Protein AF-A0A426WXS7-F1 (afdb_monomer)

Structure (mmCIF, N/CA/C/O backbone):
data_AF-A0A426WXS7-F1
#
_entry.id   AF-A0A426WXS7-F1
#
loop_
_atom_site.group_PDB
_atom_site.id
_atom_site.type_symbol
_atom_site.label_atom_id
_atom_site.label_alt_id
_atom_site.label_comp_id
_atom_site.label_asym_id
_atom_site.label_entity_id
_atom_site.label_seq_id
_atom_site.pdbx_PDB_ins_code
_atom_site.Cartn_x
_atom_site.Cartn_y
_atom_site.Cartn_z
_atom_site.occupancy
_atom_site.B_iso_or_equiv
_atom_site.auth_seq_id
_atom_site.auth_comp_id
_atom_site.auth_asym_id
_atom_site.auth_atom_id
_atom_site.pdbx_PDB_model_num
ATOM 1 N N . MET A 1 1 ? -7.949 10.283 12.615 1.00 77.50 1 MET A N 1
ATOM 2 C CA . MET A 1 1 ? -8.248 9.501 11.394 1.00 77.50 1 MET A CA 1
ATOM 3 C C . MET A 1 1 ? -7.258 8.343 11.366 1.00 77.50 1 MET A C 1
ATOM 5 O O . MET A 1 1 ? -6.169 8.541 11.891 1.00 77.50 1 MET A O 1
ATOM 9 N N . ARG A 1 2 ? -7.647 7.141 10.926 1.00 86.56 2 ARG A N 1
ATOM 10 C CA . ARG A 1 2 ? -6.766 5.954 10.890 1.00 86.56 2 ARG A CA 1
ATOM 11 C C . ARG A 1 2 ? -6.461 5.596 9.433 1.00 86.56 2 ARG A C 1
ATOM 13 O O . ARG A 1 2 ? -7.291 5.892 8.581 1.00 86.56 2 ARG A O 1
ATOM 20 N N . ASP A 1 3 ? -5.315 4.970 9.188 1.00 85.50 3 ASP A N 1
ATOM 21 C CA . ASP A 1 3 ? -4.873 4.506 7.866 1.00 85.50 3 ASP A CA 1
ATOM 22 C C . ASP A 1 3 ? -4.762 2.972 7.856 1.00 85.50 3 ASP A C 1
ATOM 24 O O . ASP A 1 3 ? -4.395 2.354 8.864 1.00 85.50 3 ASP A O 1
ATOM 28 N N . ALA A 1 4 ? -5.127 2.354 6.736 1.00 86.25 4 ALA A N 1
ATOM 29 C CA . ALA A 1 4 ? -5.002 0.924 6.502 1.00 86.25 4 ALA A CA 1
ATOM 30 C C . ALA A 1 4 ? -3.559 0.502 6.175 1.00 86.25 4 ALA A C 1
ATOM 32 O O . ALA A 1 4 ? -3.202 -0.634 6.496 1.00 86.25 4 ALA A O 1
ATOM 33 N N . TRP A 1 5 ? -2.721 1.392 5.620 1.00 78.19 5 TRP A N 1
ATOM 34 C CA . TRP A 1 5 ? -1.350 1.069 5.189 1.00 78.19 5 TRP A CA 1
ATOM 35 C C . TRP A 1 5 ? -0.482 0.413 6.271 1.00 78.19 5 TRP A C 1
ATOM 37 O O . TRP A 1 5 ? 0.108 -0.640 6.006 1.00 78.19 5 TRP A O 1
ATOM 47 N N . PRO A 1 6 ? -0.440 0.912 7.526 1.00 77.75 6 PRO A N 1
ATOM 48 C CA . PRO A 1 6 ? 0.361 0.274 8.566 1.00 77.75 6 PRO A CA 1
ATOM 49 C C . PRO A 1 6 ? -0.050 -1.176 8.861 1.00 77.75 6 PRO A C 1
ATOM 51 O O . PRO A 1 6 ? 0.777 -1.948 9.349 1.00 77.75 6 PRO A O 1
ATOM 54 N N . ASN A 1 7 ? -1.295 -1.552 8.551 1.00 76.25 7 ASN A N 1
ATOM 55 C CA . ASN A 1 7 ? -1.844 -2.884 8.795 1.00 76.25 7 ASN A CA 1
ATOM 56 C C . ASN A 1 7 ? -1.565 -3.874 7.650 1.00 76.25 7 ASN A C 1
ATOM 58 O O . ASN A 1 7 ? -1.861 -5.060 7.802 1.00 76.25 7 ASN A O 1
ATOM 62 N N . ALA A 1 8 ? -0.990 -3.428 6.525 1.00 74.00 8 ALA A N 1
ATOM 63 C CA . ALA A 1 8 ? -0.659 -4.309 5.412 1.00 74.00 8 ALA A CA 1
ATOM 64 C C . ALA A 1 8 ? 0.453 -5.297 5.802 1.00 74.00 8 ALA A C 1
ATOM 66 O O . ALA A 1 8 ? 1.576 -4.891 6.121 1.00 74.00 8 ALA A O 1
ATOM 67 N N . ARG A 1 9 ? 0.132 -6.601 5.809 1.00 63.75 9 ARG A N 1
ATOM 68 C CA . ARG A 1 9 ? 1.031 -7.669 6.301 1.00 63.75 9 ARG A CA 1
ATOM 69 C C . ARG A 1 9 ? 2.232 -7.906 5.387 1.00 63.75 9 ARG A C 1
ATOM 71 O O . ARG A 1 9 ? 3.314 -8.233 5.866 1.00 63.75 9 ARG A O 1
ATOM 78 N N . VAL A 1 10 ? 2.044 -7.730 4.082 1.00 60.66 10 VAL A N 1
ATOM 79 C CA . VAL A 1 10 ? 3.074 -7.931 3.059 1.00 60.66 10 VAL A CA 1
ATOM 80 C C . VAL A 1 10 ? 3.362 -6.590 2.399 1.00 60.66 10 VAL A C 1
ATOM 82 O O . VAL A 1 10 ? 2.737 -6.212 1.417 1.00 60.66 10 VAL A O 1
ATOM 85 N N . ARG A 1 11 ? 4.332 -5.860 2.952 1.00 59.84 11 ARG A N 1
ATOM 86 C CA . ARG A 1 11 ? 4.870 -4.630 2.355 1.00 59.84 11 ARG A CA 1
ATOM 87 C C . ARG A 1 11 ? 5.988 -5.001 1.384 1.00 59.84 11 ARG A C 1
ATOM 89 O O . ARG A 1 11 ? 7.163 -4.758 1.653 1.00 59.84 11 ARG A O 1
ATOM 96 N N . LYS A 1 12 ? 5.658 -5.721 0.312 1.00 54.72 12 LYS A N 1
ATOM 97 C CA . LYS A 1 12 ? 6.642 -6.040 -0.730 1.00 54.72 12 LYS A CA 1
ATOM 98 C C . LYS A 1 12 ? 6.795 -4.824 -1.633 1.00 54.72 12 LYS A C 1
ATOM 100 O O . LYS A 1 12 ? 6.199 -4.764 -2.697 1.00 54.72 12 LYS A O 1
ATOM 105 N N . ASN A 1 13 ? 7.630 -3.883 -1.210 1.00 53.28 13 ASN A N 1
ATOM 106 C CA . ASN A 1 13 ? 8.140 -2.858 -2.110 1.00 53.28 13 ASN A CA 1
ATOM 107 C C . ASN A 1 13 ? 9.249 -3.458 -2.961 1.00 53.28 13 ASN A C 1
ATOM 109 O O . ASN A 1 13 ? 10.437 -3.281 -2.698 1.00 53.28 13 ASN A O 1
ATOM 113 N N . ILE A 1 14 ? 8.851 -4.223 -3.971 1.00 54.06 14 ILE A N 1
ATOM 114 C CA . ILE A 1 14 ? 9.758 -4.521 -5.070 1.00 54.06 14 ILE A CA 1
ATOM 115 C C . ILE A 1 14 ? 9.878 -3.204 -5.823 1.00 54.06 14 ILE A C 1
ATOM 117 O O . ILE A 1 14 ? 8.868 -2.675 -6.271 1.00 54.06 14 ILE A O 1
ATOM 121 N N . SER A 1 15 ? 11.084 -2.639 -5.882 1.00 52.53 15 SER A N 1
ATOM 122 C CA . SER A 1 15 ? 11.363 -1.360 -6.537 1.00 52.53 15 SER A CA 1
ATOM 123 C C . SER A 1 15 ? 10.529 -1.194 -7.820 1.00 52.53 15 SER A C 1
ATOM 125 O O . SER A 1 15 ? 10.690 -1.937 -8.789 1.00 52.53 15 SER A O 1
ATOM 127 N N . LEU A 1 16 ? 9.582 -0.245 -7.805 1.00 55.72 16 LEU A N 1
ATOM 128 C CA . LEU A 1 16 ? 8.693 0.053 -8.932 1.00 55.72 16 LEU A CA 1
ATOM 129 C C . LEU A 1 16 ? 9.521 0.661 -10.067 1.00 55.72 16 LEU A C 1
ATOM 131 O O . LEU A 1 16 ? 9.694 1.874 -10.149 1.00 55.72 16 LEU A O 1
ATOM 135 N N . ILE A 1 17 ? 10.074 -0.189 -10.929 1.00 55.16 17 ILE A N 1
ATOM 136 C CA . ILE A 1 17 ? 10.889 0.241 -12.074 1.00 55.16 17 ILE A CA 1
ATOM 137 C C . ILE A 1 17 ? 10.032 0.331 -13.354 1.00 55.16 17 ILE A C 1
ATOM 139 O O . ILE A 1 17 ? 10.429 0.998 -14.306 1.00 55.16 17 ILE A O 1
ATOM 143 N N . ARG A 1 18 ? 8.835 -0.281 -13.398 1.00 57.03 18 ARG A N 1
ATOM 144 C CA . ARG A 1 18 ? 7.953 -0.286 -14.585 1.00 57.03 18 ARG A CA 1
ATOM 145 C C . ARG A 1 18 ? 6.465 -0.275 -14.232 1.00 57.03 18 ARG A C 1
ATOM 147 O O . ARG A 1 18 ? 5.983 -1.209 -13.604 1.00 57.03 18 ARG A O 1
ATOM 154 N N . THR A 1 19 ? 5.730 0.742 -14.678 1.00 65.62 19 THR A N 1
ATOM 155 C CA . THR A 1 19 ? 4.277 0.889 -14.464 1.00 65.62 19 THR A CA 1
ATOM 156 C C . THR A 1 19 ? 3.548 1.159 -15.787 1.00 65.62 19 THR A C 1
ATOM 158 O O . THR A 1 19 ? 4.170 1.635 -16.740 1.00 65.62 19 THR A O 1
ATOM 161 N N . TYR A 1 20 ? 2.241 0.874 -15.869 1.00 60.56 20 TYR A N 1
ATOM 162 C CA . TYR A 1 20 ? 1.426 1.084 -17.086 1.00 60.56 20 TYR A CA 1
ATOM 163 C C . TYR A 1 20 ? 1.278 2.548 -17.516 1.00 60.56 20 TYR A C 1
ATOM 165 O O . TYR A 1 20 ? 0.942 2.823 -18.664 1.00 60.56 20 TYR A O 1
ATOM 173 N N . HIS A 1 21 ? 1.558 3.507 -16.635 1.00 58.94 21 HIS A N 1
ATOM 174 C CA . HIS A 1 21 ? 1.577 4.931 -16.990 1.00 58.94 21 HIS A CA 1
ATOM 175 C C . HIS A 1 21 ? 2.834 5.349 -17.765 1.00 58.94 21 HIS A C 1
ATOM 177 O O .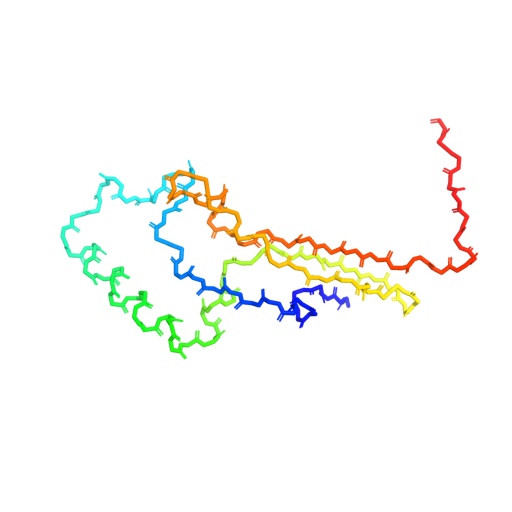 HIS A 1 21 ? 3.087 6.540 -17.952 1.00 58.94 21 HIS A O 1
ATOM 183 N N . GLY A 1 22 ? 3.619 4.367 -18.219 1.00 52.78 22 GLY A N 1
ATOM 184 C CA . GLY A 1 22 ? 4.999 4.575 -18.599 1.00 52.78 22 GLY A CA 1
ATOM 185 C C . GLY A 1 22 ? 5.809 4.969 -17.369 1.00 52.78 22 GLY A C 1
ATOM 186 O O . GLY A 1 22 ? 5.332 5.599 -16.420 1.00 52.78 22 GLY A O 1
ATOM 187 N N . PHE A 1 23 ? 7.098 4.655 -17.383 1.00 49.84 23 PHE A N 1
ATOM 188 C CA . PHE A 1 23 ? 7.985 5.489 -16.591 1.00 49.84 23 PHE A CA 1
ATOM 189 C C . PHE A 1 23 ? 7.867 6.908 -17.164 1.00 49.84 23 PHE A C 1
ATOM 191 O O . PHE A 1 23 ? 7.722 7.067 -18.378 1.00 49.84 23 PHE A O 1
ATOM 198 N N . LYS A 1 24 ? 7.990 7.964 -16.354 1.00 48.97 24 LYS A N 1
ATOM 199 C CA . LYS A 1 24 ? 8.170 9.342 -16.862 1.00 48.97 24 LYS A CA 1
ATOM 200 C C . LYS A 1 24 ? 9.542 9.489 -17.564 1.00 48.97 24 LYS A C 1
ATOM 202 O O . LYS A 1 24 ? 10.275 10.441 -17.313 1.00 48.97 24 LYS A O 1
ATOM 207 N N . GLY A 1 25 ? 9.953 8.492 -18.345 1.00 45.69 25 GLY A N 1
ATOM 208 C CA . GLY A 1 25 ? 11.326 8.071 -18.562 1.00 45.69 25 GLY A CA 1
ATOM 209 C C . GLY A 1 25 ? 11.617 7.446 -19.921 1.00 45.69 25 GLY A C 1
ATOM 210 O O . GLY A 1 25 ? 12.783 7.203 -20.192 1.00 45.69 25 GLY A O 1
ATOM 211 N N . ASP A 1 26 ? 10.656 7.337 -20.841 1.00 47.91 26 ASP A N 1
ATOM 212 C CA . ASP A 1 26 ? 10.998 7.045 -22.251 1.00 47.91 26 ASP A CA 1
ATOM 213 C C . ASP A 1 26 ? 11.840 8.169 -22.901 1.00 47.91 26 ASP A C 1
ATOM 215 O O . ASP A 1 26 ? 12.336 8.036 -24.015 1.00 47.91 26 ASP A O 1
ATOM 219 N N . LYS A 1 27 ? 12.055 9.281 -22.179 1.00 52.72 27 LYS A N 1
ATOM 220 C CA . LYS A 1 27 ? 12.984 10.372 -22.520 1.00 52.72 27 LYS A CA 1
ATOM 221 C C . LYS A 1 27 ? 14.163 10.516 -21.545 1.00 52.72 27 LYS A C 1
ATOM 223 O O . LYS A 1 27 ? 14.803 11.565 -21.516 1.00 52.72 27 LYS A O 1
ATOM 228 N N . GLN A 1 28 ? 14.431 9.527 -20.696 1.00 58.09 28 GLN A N 1
ATOM 229 C CA . GLN A 1 28 ? 15.499 9.604 -19.698 1.00 58.09 28 GLN A CA 1
ATOM 230 C C . GLN A 1 28 ? 16.785 8.975 -20.250 1.00 58.09 28 GLN A C 1
ATOM 232 O O . GLN A 1 28 ? 16.867 7.772 -20.466 1.00 58.09 28 GLN A O 1
ATOM 237 N N . GLY A 1 29 ? 17.794 9.812 -20.513 1.00 68.06 29 GLY A N 1
ATOM 238 C CA . GLY A 1 29 ? 19.118 9.361 -20.953 1.00 68.06 29 GLY A CA 1
ATOM 239 C C . GLY A 1 29 ? 19.840 8.513 -19.895 1.00 68.06 29 GLY A C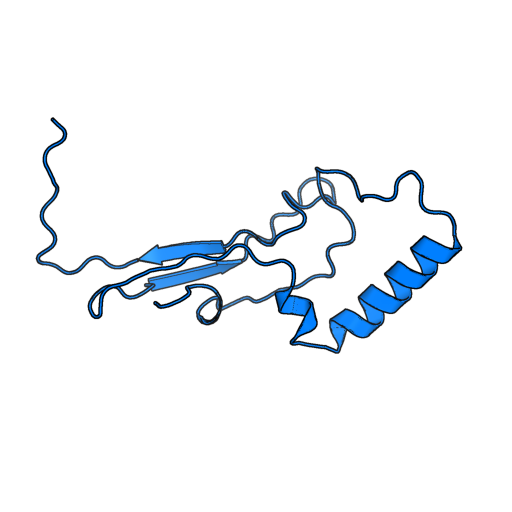 1
ATOM 240 O O . GLY A 1 29 ? 19.405 8.421 -18.748 1.00 68.06 29 GLY A O 1
ATOM 241 N N . ALA A 1 3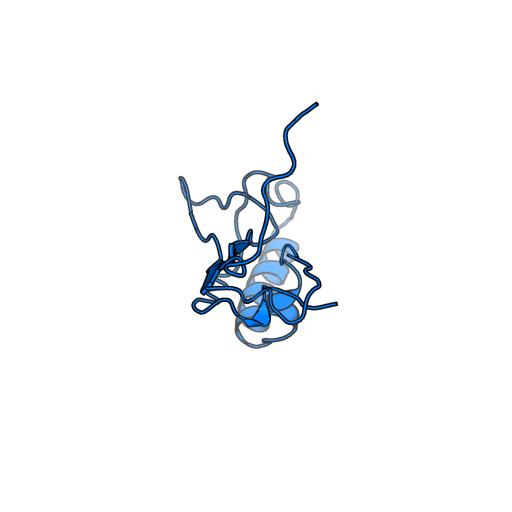0 ? 20.989 7.933 -20.258 1.00 78.00 30 ALA A N 1
ATOM 242 C CA . ALA A 1 30 ? 21.744 6.991 -19.418 1.00 78.00 30 ALA A CA 1
ATOM 243 C C . ALA A 1 30 ? 22.010 7.479 -17.976 1.00 78.00 30 ALA A C 1
ATOM 245 O O . ALA A 1 30 ? 22.019 6.679 -17.044 1.00 78.00 30 ALA A O 1
ATOM 246 N N . LEU A 1 31 ? 22.180 8.790 -17.773 1.00 75.88 31 LEU A N 1
ATOM 247 C CA . LEU A 1 31 ? 22.383 9.388 -16.451 1.00 75.88 31 LEU A CA 1
ATOM 248 C C . LEU A 1 31 ? 21.148 9.275 -15.546 1.00 75.88 31 LEU A C 1
ATOM 250 O O . LEU A 1 31 ? 21.279 9.009 -14.355 1.00 75.88 31 LEU A O 1
ATOM 254 N N . GLU A 1 32 ? 19.955 9.478 -16.094 1.00 66.00 32 GLU A N 1
ATOM 255 C CA . GLU A 1 32 ? 18.706 9.379 -15.337 1.00 66.00 32 GLU A CA 1
ATOM 256 C C . GLU A 1 32 ? 18.387 7.917 -15.013 1.00 66.00 32 GLU A C 1
ATOM 258 O O . GLU A 1 32 ? 17.993 7.609 -13.888 1.00 66.00 32 GLU A O 1
ATOM 263 N N . PHE A 1 33 ? 18.700 6.997 -15.933 1.00 69.94 33 PHE A N 1
ATOM 264 C CA . PHE A 1 33 ? 18.676 5.562 -15.650 1.00 69.94 33 PHE A CA 1
ATOM 265 C C . PHE A 1 33 ? 19.656 5.182 -14.526 1.00 69.94 33 PHE A C 1
ATOM 267 O O . PHE A 1 33 ? 19.286 4.460 -13.604 1.00 69.94 33 PHE A O 1
ATOM 274 N N . LEU A 1 34 ? 20.882 5.716 -14.531 1.00 74.69 34 LEU A N 1
ATOM 275 C CA . LEU A 1 34 ? 21.853 5.473 -13.459 1.00 74.69 34 LEU A CA 1
ATOM 276 C C . LEU A 1 34 ? 21.378 6.043 -12.113 1.00 74.69 34 LEU A C 1
ATOM 278 O O . LEU A 1 34 ? 21.486 5.370 -11.090 1.00 74.69 34 LEU A O 1
ATOM 282 N N . LYS A 1 35 ? 20.802 7.254 -12.102 1.00 69.38 35 LYS A N 1
ATOM 283 C CA . LYS A 1 35 ? 20.173 7.841 -10.906 1.00 69.38 35 LYS A CA 1
ATOM 284 C C . LYS A 1 35 ? 19.016 6.988 -10.402 1.00 69.38 35 LYS A C 1
ATOM 286 O O . LYS A 1 35 ? 18.826 6.902 -9.195 1.00 69.38 35 LYS A O 1
ATOM 291 N N . LEU A 1 36 ? 18.257 6.364 -11.299 1.00 65.50 36 LEU A N 1
ATOM 292 C CA . LEU A 1 36 ? 17.175 5.443 -10.962 1.00 65.50 36 LEU A CA 1
ATOM 293 C C . LEU A 1 36 ? 17.678 4.133 -10.385 1.00 65.50 36 LEU A C 1
ATOM 295 O O . LEU A 1 36 ? 17.119 3.685 -9.395 1.00 65.50 36 LEU A O 1
ATOM 299 N N . VAL A 1 37 ? 18.735 3.549 -10.945 1.00 69.56 37 VAL A N 1
ATOM 300 C CA . VAL A 1 37 ? 19.385 2.363 -10.375 1.00 69.56 37 VAL A CA 1
ATOM 301 C C . VAL A 1 37 ? 19.942 2.695 -8.994 1.00 69.56 37 VAL A C 1
ATOM 303 O O . VAL A 1 37 ? 19.696 1.961 -8.043 1.00 69.56 37 VAL A O 1
ATOM 306 N N . PHE A 1 38 ? 20.612 3.839 -8.849 1.00 69.88 38 PHE A N 1
ATOM 307 C CA . PHE A 1 38 ? 21.136 4.287 -7.563 1.00 69.88 38 PHE A CA 1
ATOM 308 C C . PHE A 1 38 ? 20.012 4.563 -6.560 1.00 69.88 38 PHE A C 1
ATOM 310 O O . PHE A 1 38 ? 20.077 4.105 -5.426 1.00 69.88 38 PHE A O 1
ATOM 317 N N . ARG A 1 39 ? 18.928 5.226 -6.985 1.00 66.31 39 ARG A N 1
ATOM 318 C CA . ARG A 1 39 ? 17.723 5.390 -6.166 1.00 66.31 39 ARG A CA 1
ATOM 319 C C . ARG A 1 39 ? 17.117 4.046 -5.817 1.00 66.31 39 ARG A C 1
ATOM 321 O O . ARG A 1 39 ? 16.879 3.841 -4.651 1.00 66.31 39 ARG A O 1
ATOM 328 N N . ALA A 1 40 ? 16.909 3.119 -6.743 1.00 64.62 40 ALA A N 1
ATOM 329 C CA . ALA A 1 40 ? 16.364 1.799 -6.441 1.00 64.62 40 ALA A CA 1
ATOM 330 C C . ALA A 1 40 ? 17.233 1.065 -5.406 1.00 64.62 40 ALA A C 1
ATOM 332 O O . ALA A 1 40 ? 16.699 0.539 -4.437 1.00 64.62 40 ALA A O 1
ATOM 333 N N . LEU A 1 41 ? 18.562 1.115 -5.546 1.00 65.31 41 LEU A N 1
ATOM 334 C CA . LEU A 1 41 ? 19.508 0.540 -4.585 1.00 65.31 41 LEU A CA 1
ATOM 335 C C . LEU A 1 41 ? 19.457 1.234 -3.210 1.00 65.31 41 LEU A C 1
ATOM 337 O O . LEU A 1 41 ? 19.493 0.552 -2.189 1.00 65.31 41 LEU A O 1
ATOM 341 N N . CYS A 1 42 ? 19.319 2.563 -3.158 1.00 62.62 42 CYS A N 1
ATOM 342 C CA . CYS A 1 42 ? 19.200 3.327 -1.909 1.00 62.62 42 CYS A CA 1
ATOM 343 C C . CYS A 1 42 ? 17.796 3.252 -1.271 1.00 62.62 42 CYS A C 1
ATOM 345 O O . CYS A 1 42 ? 17.675 3.219 -0.051 1.00 62.62 42 CYS A O 1
ATOM 347 N N . LEU A 1 43 ? 16.734 3.186 -2.075 1.00 56.69 43 LEU A N 1
ATOM 348 C CA . LEU A 1 43 ? 15.328 3.049 -1.676 1.00 56.69 43 LEU A CA 1
ATOM 349 C C . LEU A 1 43 ? 15.052 1.647 -1.124 1.00 56.69 43 LEU A C 1
ATOM 351 O O . LEU A 1 43 ? 14.188 1.481 -0.272 1.00 56.69 43 LEU A O 1
ATOM 355 N N . CYS A 1 44 ? 15.803 0.627 -1.550 1.00 54.16 44 CYS A N 1
ATOM 356 C CA . CYS A 1 44 ? 15.800 -0.676 -0.881 1.00 54.16 44 CYS A CA 1
ATOM 357 C C . CYS A 1 44 ? 16.279 -0.588 0.581 1.00 54.16 44 CYS A C 1
ATOM 359 O O . CYS A 1 44 ? 15.936 -1.461 1.376 1.00 54.16 44 CYS A O 1
ATOM 361 N N . TRP A 1 45 ? 17.050 0.446 0.936 1.00 51.88 45 TRP A N 1
ATOM 362 C CA . TRP A 1 45 ? 17.619 0.628 2.272 1.00 51.88 45 TRP A CA 1
ATOM 363 C C . TRP A 1 45 ? 16.790 1.565 3.159 1.00 51.88 45 TRP A C 1
ATOM 365 O O . TRP A 1 45 ? 16.685 1.342 4.365 1.00 51.88 45 TRP A O 1
ATOM 375 N N . ASP A 1 46 ? 16.172 2.597 2.579 1.00 54.03 46 ASP A N 1
ATOM 376 C CA . ASP A 1 46 ? 15.387 3.573 3.330 1.00 54.03 46 ASP A CA 1
ATOM 377 C C . ASP A 1 46 ? 13.885 3.235 3.346 1.00 54.03 46 ASP A C 1
ATOM 379 O O . ASP A 1 46 ? 13.124 3.454 2.401 1.00 54.03 46 ASP A O 1
ATOM 383 N N . ARG A 1 47 ? 13.450 2.710 4.494 1.00 54.16 47 ARG A N 1
ATOM 384 C CA . ARG A 1 47 ? 12.060 2.345 4.793 1.00 54.16 47 ARG A CA 1
ATOM 385 C C . ARG A 1 47 ? 11.097 3.536 4.706 1.00 54.16 47 ARG A C 1
ATOM 387 O O . ARG A 1 47 ? 9.914 3.319 4.478 1.00 54.16 47 ARG A O 1
ATOM 394 N N . GLN A 1 48 ? 11.579 4.769 4.868 1.00 52.25 48 GLN A N 1
ATOM 395 C CA . GLN A 1 48 ? 10.739 5.969 4.850 1.00 52.25 48 GLN A CA 1
ATOM 396 C C . GLN A 1 48 ? 10.422 6.443 3.423 1.00 52.25 48 GLN A C 1
ATOM 398 O O . GLN A 1 48 ? 9.335 6.957 3.167 1.00 52.25 48 GLN A O 1
ATOM 403 N N . THR A 1 49 ? 11.330 6.229 2.470 1.00 50.00 49 THR A N 1
ATOM 404 C CA . THR A 1 49 ? 11.107 6.548 1.049 1.00 50.00 49 THR A CA 1
ATOM 405 C C . THR A 1 49 ? 10.420 5.423 0.272 1.00 50.00 49 THR A C 1
ATOM 407 O O . THR A 1 49 ? 9.881 5.654 -0.808 1.00 50.00 49 THR A O 1
ATOM 410 N N . GLN A 1 50 ? 10.349 4.223 0.844 1.00 54.78 50 GLN A N 1
ATOM 411 C CA . GLN A 1 50 ? 9.470 3.141 0.394 1.00 54.78 50 GLN A CA 1
ATOM 412 C C . GLN A 1 50 ? 7.975 3.497 0.521 1.00 54.78 50 GLN A C 1
ATOM 414 O O . GLN A 1 50 ? 7.172 3.117 -0.330 1.00 54.78 50 GLN A O 1
ATOM 419 N N . ASP A 1 51 ? 7.606 4.293 1.521 1.00 57.12 51 ASP A N 1
ATOM 420 C CA . ASP A 1 51 ? 6.220 4.715 1.756 1.00 57.12 51 ASP A CA 1
ATOM 421 C C . ASP A 1 51 ? 5.774 5.890 0.850 1.00 57.12 51 ASP A C 1
ATOM 423 O O . ASP A 1 51 ? 4.630 6.332 0.936 1.00 57.12 51 ASP A O 1
ATOM 427 N N . LEU A 1 52 ? 6.643 6.414 -0.034 1.00 55.06 52 LEU A N 1
ATOM 428 C CA . LEU A 1 52 ? 6.330 7.598 -0.857 1.00 55.06 52 LEU A CA 1
ATOM 429 C C . LEU A 1 52 ? 5.301 7.344 -1.971 1.00 55.06 52 LEU A C 1
ATOM 431 O O . LEU A 1 52 ? 4.759 8.295 -2.528 1.00 55.06 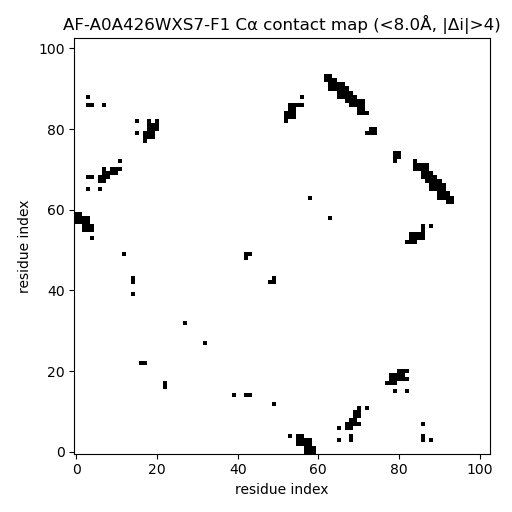52 LEU A O 1
ATOM 435 N N . HIS A 1 53 ? 5.061 6.082 -2.315 1.00 63.44 53 HIS A N 1
ATOM 436 C CA . HIS A 1 53 ? 4.250 5.674 -3.459 1.00 63.44 53 HIS A CA 1
ATOM 437 C C . HIS A 1 53 ? 3.080 4.799 -3.012 1.00 63.44 53 HIS A C 1
ATOM 439 O O . HIS A 1 53 ? 2.905 3.703 -3.520 1.00 63.44 53 HIS A O 1
ATOM 445 N N . VAL A 1 54 ? 2.304 5.235 -2.024 1.00 68.25 54 VAL A N 1
ATOM 446 C CA . VAL A 1 54 ? 1.229 4.433 -1.423 1.00 68.25 54 VAL A CA 1
ATOM 447 C C . VAL A 1 54 ? -0.106 5.140 -1.589 1.00 68.25 54 VAL A C 1
ATOM 449 O O . VAL A 1 54 ? -0.209 6.329 -1.287 1.00 68.25 54 VAL A O 1
ATOM 452 N N . ASP A 1 55 ? -1.135 4.403 -2.004 1.00 73.44 55 ASP A N 1
ATOM 453 C CA . ASP A 1 55 ? -2.508 4.905 -1.956 1.00 73.44 55 ASP A CA 1
ATOM 454 C C . ASP A 1 55 ? -3.074 4.754 -0.536 1.00 73.44 55 ASP A C 1
ATOM 456 O O . ASP A 1 55 ? -3.048 3.673 0.048 1.00 73.44 55 ASP A O 1
ATOM 460 N N . TRP A 1 56 ? -3.594 5.836 0.049 1.00 79.31 56 TRP A N 1
ATOM 461 C CA . TRP A 1 56 ? -4.122 5.811 1.417 1.00 79.31 56 TRP A CA 1
ATOM 462 C C . TRP A 1 56 ? -5.573 5.333 1.467 1.00 79.31 56 TRP A C 1
ATOM 464 O O . TRP A 1 56 ? -6.433 5.848 0.752 1.00 79.31 56 TRP A O 1
ATOM 474 N N . ILE A 1 57 ? -5.882 4.438 2.410 1.00 86.19 57 ILE A N 1
ATOM 475 C CA . ILE A 1 57 ? -7.266 4.125 2.794 1.00 86.19 57 ILE A CA 1
ATOM 476 C C . ILE A 1 57 ? -7.499 4.685 4.190 1.00 86.19 57 ILE A C 1
ATOM 478 O O . ILE A 1 57 ? -7.120 4.095 5.206 1.00 86.19 57 ILE A O 1
ATOM 482 N N . LEU A 1 58 ? -8.138 5.852 4.232 1.00 89.00 58 LEU A N 1
ATOM 483 C CA . LEU A 1 58 ? -8.430 6.560 5.470 1.00 89.00 58 LEU A CA 1
ATOM 484 C C . LEU A 1 58 ? -9.806 6.170 5.998 1.00 89.00 58 LEU A C 1
ATOM 486 O O . LEU A 1 58 ? -10.814 6.276 5.304 1.00 89.00 58 LEU A O 1
ATOM 490 N N . PHE A 1 59 ? -9.860 5.771 7.265 1.00 88.19 59 PHE A N 1
ATOM 491 C CA . PHE A 1 59 ? -11.102 5.362 7.906 1.00 88.19 59 PHE A CA 1
ATOM 492 C C . PHE A 1 59 ? -11.269 5.962 9.306 1.00 88.19 59 PHE A C 1
ATOM 494 O O . PHE A 1 59 ? -10.319 6.386 9.983 1.00 88.19 59 PHE A O 1
ATOM 501 N N . ARG A 1 60 ? -12.527 6.041 9.753 1.00 85.94 60 ARG A N 1
ATOM 502 C CA . ARG A 1 60 ? -12.910 6.609 11.051 1.00 85.94 60 ARG A CA 1
ATOM 503 C C . ARG A 1 60 ? -13.986 5.751 11.706 1.00 85.94 60 ARG A C 1
ATOM 505 O O . ARG A 1 60 ? -14.947 5.353 11.070 1.00 85.94 60 ARG A O 1
ATOM 512 N N . GLY A 1 61 ? -13.827 5.524 13.006 1.00 82.81 61 GLY A N 1
ATOM 513 C CA . GLY A 1 61 ? -14.741 4.717 13.813 1.00 82.81 61 GLY A CA 1
ATOM 514 C C . GLY A 1 61 ? -13.946 3.771 14.699 1.00 82.81 61 GLY A C 1
ATOM 515 O O . GLY A 1 61 ? -13.045 3.088 14.223 1.00 82.81 61 GLY A O 1
ATOM 516 N N . ARG A 1 62 ? -14.228 3.756 16.008 1.00 77.12 62 ARG A N 1
ATOM 517 C CA . ARG A 1 62 ? -13.493 2.877 16.934 1.00 77.12 62 ARG A CA 1
ATOM 518 C C . ARG A 1 62 ? -13.772 1.403 16.656 1.00 77.12 62 ARG A C 1
ATOM 520 O O . ARG A 1 62 ? -12.846 0.610 16.757 1.00 77.12 62 ARG A O 1
ATOM 527 N N . SER A 1 63 ? -15.004 1.098 16.260 1.00 81.19 63 SER A N 1
ATOM 528 C CA . SER A 1 63 ? -15.492 -0.251 15.973 1.00 81.19 63 SER A CA 1
ATOM 529 C C . SER A 1 63 ? -15.154 -0.756 14.569 1.00 81.19 63 SER A C 1
ATOM 531 O O . SER A 1 63 ? -15.411 -1.916 14.285 1.00 81.19 63 SER A O 1
ATOM 533 N N . LEU A 1 64 ? -14.607 0.094 13.692 1.00 84.38 64 LEU A N 1
ATOM 534 C CA . LEU A 1 64 ? -14.186 -0.316 12.357 1.00 84.38 64 LEU A CA 1
ATOM 535 C C . LEU A 1 64 ? -12.732 -0.787 12.436 1.00 84.38 64 LEU A C 1
ATOM 537 O O . LEU A 1 64 ? -11.831 0.001 12.751 1.00 84.38 64 LEU A O 1
ATOM 541 N N . VAL A 1 65 ? -12.529 -2.082 12.210 1.00 83.31 65 VAL A N 1
ATOM 542 C CA . VAL A 1 65 ? -11.223 -2.739 12.301 1.00 83.31 65 VAL A CA 1
ATOM 543 C C . VAL A 1 65 ? -10.926 -3.400 10.955 1.00 83.31 65 VAL A C 1
ATOM 545 O O . VAL A 1 65 ? -11.769 -4.168 10.479 1.00 83.31 65 VAL A O 1
ATOM 548 N N . PRO A 1 66 ? -9.769 -3.108 10.331 1.00 87.94 66 PRO A N 1
ATOM 549 C CA . PRO A 1 66 ? -9.350 -3.833 9.143 1.00 87.94 66 PRO A CA 1
ATOM 550 C C . PRO A 1 66 ? -9.083 -5.295 9.521 1.00 87.94 66 PRO A C 1
ATOM 552 O O . PRO A 1 66 ? -8.306 -5.579 10.433 1.00 87.94 66 PRO A O 1
ATOM 555 N N . ALA A 1 67 ? -9.773 -6.213 8.853 1.00 88.06 67 ALA A N 1
ATOM 556 C CA . ALA A 1 67 ? -9.602 -7.653 8.994 1.00 88.06 67 ALA A CA 1
ATOM 557 C C . ALA A 1 67 ? -8.346 -8.123 8.252 1.00 88.06 67 ALA A C 1
ATOM 559 O O . ALA A 1 67 ? -7.549 -8.899 8.784 1.00 88.06 67 ALA A O 1
ATOM 560 N N . SER A 1 68 ? -8.149 -7.588 7.048 1.00 87.31 68 SER A N 1
ATOM 561 C CA . SER A 1 68 ? -6.983 -7.819 6.209 1.00 87.31 68 SER A CA 1
ATOM 562 C C . SER A 1 68 ? -6.605 -6.527 5.486 1.00 87.31 68 SER A C 1
ATOM 564 O O . SER A 1 68 ? -7.454 -5.696 5.166 1.00 87.31 68 SER A O 1
ATOM 566 N N . CYS A 1 69 ? -5.305 -6.344 5.281 1.00 86.06 69 CYS A N 1
ATOM 567 C CA . CYS A 1 69 ? -4.753 -5.299 4.435 1.00 86.06 69 CYS A CA 1
ATOM 568 C C . CYS A 1 69 ? -3.624 -5.926 3.624 1.00 86.06 69 CYS A C 1
ATOM 570 O O . CYS A 1 69 ? -2.721 -6.555 4.194 1.00 86.06 69 CYS A O 1
ATOM 572 N N . GLU A 1 70 ? -3.654 -5.738 2.315 1.00 82.44 70 GLU A N 1
ATOM 573 C CA . GLU A 1 70 ? -2.686 -6.315 1.392 1.00 82.44 70 GLU A CA 1
ATOM 574 C C . GLU A 1 70 ? -2.285 -5.287 0.345 1.00 82.44 70 GLU A C 1
ATOM 576 O O . GLU A 1 70 ? -3.105 -4.509 -0.139 1.00 82.44 70 GLU A O 1
ATOM 581 N N . VAL A 1 71 ? -0.996 -5.270 0.022 1.00 76.94 71 VAL A N 1
ATOM 582 C CA . VAL A 1 71 ? -0.483 -4.451 -1.069 1.00 76.94 71 VAL A CA 1
ATOM 583 C C . VAL A 1 71 ? -0.689 -5.214 -2.365 1.00 76.94 71 VAL A C 1
ATOM 585 O O . VAL A 1 71 ? -0.212 -6.344 -2.492 1.00 76.94 71 VAL A O 1
ATOM 588 N N . VAL A 1 72 ? -1.370 -4.597 -3.327 1.00 75.81 72 VAL A N 1
ATOM 589 C CA . VAL A 1 72 ? -1.531 -5.167 -4.663 1.00 75.81 72 VAL A CA 1
ATOM 590 C C . VAL A 1 72 ? -0.194 -5.049 -5.384 1.00 75.81 72 VAL A C 1
ATOM 592 O O . VAL A 1 72 ? 0.250 -3.957 -5.736 1.00 75.81 72 VAL A O 1
ATOM 595 N N . ASN A 1 73 ? 0.458 -6.192 -5.578 1.00 69.62 73 ASN A N 1
ATOM 596 C CA . ASN A 1 73 ? 1.755 -6.302 -6.244 1.00 69.62 73 ASN A CA 1
ATOM 597 C C . ASN A 1 73 ? 1.645 -7.098 -7.553 1.00 69.62 73 ASN A C 1
ATOM 599 O O . ASN A 1 73 ? 2.611 -7.732 -7.983 1.00 69.62 73 ASN A O 1
ATOM 603 N N . ASP A 1 74 ? 0.453 -7.103 -8.151 1.00 71.56 74 ASP A N 1
ATOM 604 C CA . ASP A 1 74 ? 0.202 -7.791 -9.407 1.00 71.56 74 ASP A CA 1
ATOM 605 C C . ASP A 1 74 ? 1.052 -7.149 -10.493 1.00 71.56 74 ASP A C 1
ATOM 607 O O . ASP A 1 74 ? 0.917 -5.974 -10.840 1.00 71.56 74 ASP A O 1
ATOM 611 N N . ASN A 1 75 ? 1.983 -7.949 -10.986 1.00 66.69 75 ASN A N 1
ATOM 612 C CA . ASN A 1 75 ? 2.833 -7.606 -12.094 1.00 66.69 75 ASN A CA 1
ATOM 613 C C . ASN A 1 75 ? 2.303 -8.362 -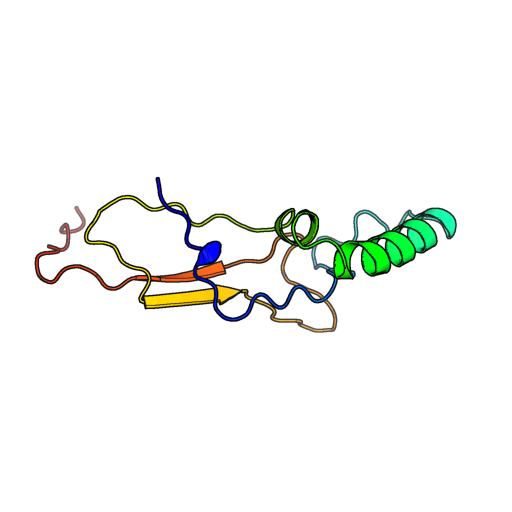13.311 1.00 66.69 75 ASN A C 1
ATOM 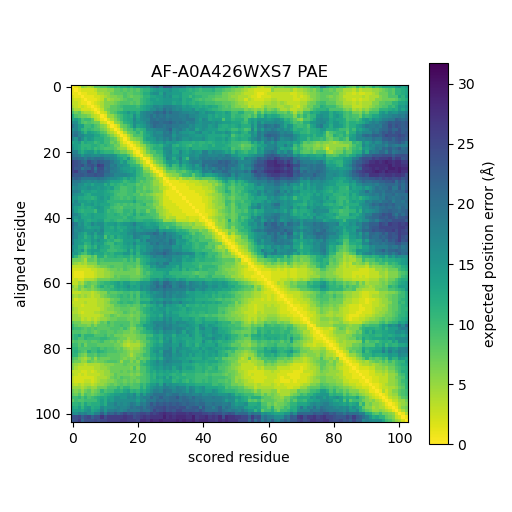615 O O . ASN A 1 75 ? 2.360 -9.591 -13.352 1.00 66.69 75 ASN A O 1
ATOM 619 N N . ILE A 1 76 ? 1.758 -7.627 -14.274 1.00 71.75 76 ILE A N 1
ATOM 620 C CA . ILE A 1 76 ? 1.250 -8.185 -15.525 1.00 71.75 76 ILE A CA 1
ATOM 621 C C . ILE A 1 76 ? 2.231 -7.757 -16.615 1.00 71.75 76 ILE A C 1
ATOM 623 O O . ILE A 1 76 ? 2.539 -6.576 -16.759 1.00 71.75 76 ILE A O 1
ATOM 627 N N . ASP A 1 77 ? 2.791 -8.726 -17.338 1.00 74.69 77 ASP A N 1
ATOM 628 C CA . ASP A 1 77 ? 3.773 -8.498 -18.405 1.00 74.69 77 ASP A CA 1
ATOM 629 C C . ASP A 1 77 ? 5.008 -7.668 -17.990 1.00 74.69 77 ASP A C 1
ATOM 631 O O . ASP A 1 77 ? 5.582 -6.942 -18.799 1.00 74.69 77 ASP A O 1
ATOM 635 N N . SER A 1 78 ? 5.477 -7.784 -16.740 1.00 68.25 78 SER A N 1
ATOM 636 C CA . SER A 1 78 ? 6.560 -6.946 -16.177 1.00 68.25 78 SER A CA 1
ATOM 637 C C . SER A 1 78 ? 6.174 -5.489 -15.884 1.00 68.25 78 SER A C 1
ATOM 639 O O . SER A 1 78 ? 7.064 -4.685 -15.588 1.00 68.25 78 SER A O 1
ATOM 641 N N . PHE A 1 79 ? 4.882 -5.150 -15.896 1.00 64.38 79 PHE A N 1
ATOM 642 C CA . PHE A 1 79 ? 4.357 -3.825 -15.559 1.00 64.38 79 PHE A CA 1
ATOM 643 C C . PHE A 1 79 ? 3.439 -3.875 -14.337 1.00 64.38 79 PHE A C 1
ATOM 645 O O . PHE A 1 79 ? 2.599 -4.761 -14.188 1.00 64.38 79 PHE A O 1
ATOM 652 N N . TYR A 1 80 ? 3.591 -2.883 -13.463 1.00 69.06 80 TYR A N 1
ATOM 653 C CA . TYR A 1 80 ? 2.684 -2.653 -12.344 1.00 69.06 80 TYR A CA 1
ATOM 654 C C . TYR A 1 80 ? 1.526 -1.717 -12.737 1.00 69.06 80 TYR A C 1
ATOM 656 O O . TYR A 1 80 ? 1.735 -0.792 -13.532 1.00 69.06 80 TYR A O 1
ATOM 664 N N . PRO A 1 81 ? 0.321 -1.898 -12.159 1.00 64.75 81 PRO A N 1
ATOM 665 C CA . PRO A 1 81 ? -0.886 -1.111 -12.453 1.00 64.75 81 PRO A CA 1
ATOM 666 C C . PRO A 1 81 ? -0.697 0.404 -12.302 1.00 64.75 81 PRO A C 1
ATOM 668 O O . PRO A 1 81 ? -1.260 1.168 -13.082 1.00 64.75 81 PRO A O 1
ATOM 671 N N . SER A 1 82 ? 0.108 0.849 -11.332 1.00 64.75 82 SER A N 1
ATOM 672 C CA . SER A 1 82 ? 0.260 2.264 -10.983 1.00 64.75 82 SER A CA 1
ATOM 673 C C . SER A 1 82 ? 1.659 2.574 -10.438 1.00 64.75 82 SER A C 1
ATOM 675 O O . SER A 1 82 ? 2.396 1.684 -10.016 1.00 64.75 82 SER A O 1
ATOM 677 N N . SER A 1 83 ? 2.035 3.859 -10.461 1.00 64.50 83 SER A N 1
ATOM 678 C CA . SER A 1 83 ? 3.188 4.397 -9.722 1.00 64.50 83 SER A CA 1
ATOM 679 C C . SER A 1 83 ? 2.940 4.525 -8.225 1.00 64.50 83 SER A C 1
ATOM 681 O O . SER A 1 83 ? 3.852 4.927 -7.511 1.00 64.50 83 SER A O 1
ATOM 683 N N . HIS A 1 84 ? 1.728 4.228 -7.763 1.00 71.38 84 HIS A N 1
ATOM 684 C CA . HIS A 1 84 ? 1.410 3.999 -6.362 1.00 71.38 84 HIS A CA 1
ATOM 685 C C . HIS A 1 84 ? 1.031 2.534 -6.156 1.00 71.38 84 HIS A C 1
ATOM 687 O O . HIS A 1 84 ? 0.483 1.899 -7.055 1.00 71.38 84 HIS A O 1
ATOM 693 N N . TYR A 1 85 ? 1.326 2.008 -4.975 1.00 69.06 85 TYR A N 1
ATOM 694 C CA . TYR A 1 85 ? 0.919 0.691 -4.530 1.00 69.06 85 TYR A CA 1
ATOM 695 C C . TYR A 1 85 ? -0.549 0.746 -4.096 1.00 69.06 85 TYR A C 1
ATOM 697 O O . TYR A 1 85 ? -0.843 1.353 -3.056 1.00 69.06 85 TYR A O 1
ATOM 705 N N . PRO A 1 86 ? -1.467 0.113 -4.847 1.00 74.25 86 PRO A N 1
ATOM 706 C CA . PRO A 1 86 ? -2.842 -0.006 -4.408 1.00 74.25 86 PRO A CA 1
ATOM 707 C C . PRO A 1 86 ? -2.878 -0.866 -3.148 1.00 74.25 86 PRO A C 1
ATOM 709 O O . PRO A 1 86 ? -2.143 -1.850 -3.020 1.00 74.25 86 PRO A O 1
ATOM 712 N N . ILE A 1 87 ? -3.768 -0.519 -2.228 1.00 79.00 87 ILE A N 1
ATOM 713 C CA . ILE A 1 87 ? -4.029 -1.324 -1.039 1.00 79.00 87 ILE A CA 1
ATOM 714 C C . ILE A 1 87 ? -5.408 -1.948 -1.189 1.00 79.00 87 ILE A C 1
ATOM 716 O O . ILE A 1 87 ? -6.390 -1.247 -1.424 1.00 79.00 87 ILE A O 1
ATOM 720 N N . PHE A 1 88 ? -5.495 -3.257 -0.992 1.00 84.81 88 PHE A N 1
ATOM 721 C CA . PHE A 1 88 ? -6.756 -3.913 -0.690 1.00 84.81 88 PHE A CA 1
ATOM 722 C C . PHE A 1 88 ? -6.935 -3.940 0.829 1.00 84.81 88 PHE A C 1
ATOM 724 O O . PHE A 1 88 ? -6.058 -4.422 1.545 1.00 84.81 88 PHE A O 1
ATOM 731 N N . ALA A 1 89 ? -8.042 -3.395 1.333 1.00 89.19 89 ALA A N 1
ATOM 732 C CA . ALA A 1 89 ? -8.372 -3.424 2.754 1.00 89.19 89 ALA A CA 1
ATOM 733 C C . ALA A 1 89 ? -9.775 -3.993 2.953 1.00 89.19 89 ALA A C 1
ATOM 735 O O . ALA A 1 89 ? -10.762 -3.435 2.473 1.00 89.19 89 ALA A O 1
ATOM 736 N N . GLU A 1 90 ? -9.859 -5.083 3.700 1.00 89.94 90 GLU A N 1
ATOM 737 C CA . GLU A 1 90 ? -11.117 -5.685 4.110 1.00 89.94 90 GLU A CA 1
ATOM 738 C C . GLU A 1 90 ? -11.446 -5.239 5.532 1.00 89.94 90 GLU A C 1
ATOM 740 O O . GLU A 1 90 ? -10.591 -5.265 6.419 1.00 89.94 90 GLU A O 1
ATOM 745 N N . PHE A 1 91 ? -12.694 -4.851 5.779 1.00 89.56 91 PHE A N 1
ATOM 746 C CA . PHE A 1 91 ? -13.146 -4.411 7.095 1.00 89.56 91 PHE A CA 1
ATOM 747 C C . PHE A 1 91 ? -14.205 -5.355 7.644 1.00 89.56 91 PHE A C 1
ATOM 749 O O . PHE A 1 91 ? -15.182 -5.672 6.968 1.00 89.56 91 PHE A O 1
ATOM 756 N N . MET A 1 92 ? -14.071 -5.725 8.917 1.00 86.00 92 MET A N 1
ATOM 757 C CA . MET A 1 92 ? -15.189 -6.321 9.643 1.00 86.00 92 MET A CA 1
ATOM 758 C C . MET A 1 92 ? -16.136 -5.217 10.101 1.00 86.00 92 MET A C 1
ATOM 760 O O . MET A 1 92 ? -15.753 -4.312 10.851 1.00 86.00 92 MET A O 1
ATOM 764 N N . LEU A 1 93 ? -17.390 -5.312 9.670 1.00 84.88 93 LEU A N 1
ATOM 765 C CA . LEU A 1 93 ? -18.439 -4.414 10.123 1.00 84.88 93 LEU A CA 1
ATOM 766 C C . LEU A 1 93 ? -18.927 -4.812 11.526 1.00 84.88 93 LEU A C 1
ATOM 768 O O . LEU A 1 93 ? -19.084 -6.000 11.821 1.00 84.88 93 LEU A O 1
ATOM 772 N N . PRO A 1 94 ? -19.205 -3.836 12.406 1.00 81.06 94 PRO A N 1
ATOM 773 C CA . PRO A 1 94 ? -19.887 -4.096 13.666 1.00 81.06 94 PRO A CA 1
ATOM 774 C C . PRO A 1 94 ? -21.232 -4.801 13.449 1.00 81.06 94 PRO A C 1
ATOM 776 O O . PRO A 1 94 ? -21.975 -4.467 12.529 1.00 81.06 94 PRO A O 1
ATOM 779 N N . ARG A 1 95 ? -21.600 -5.724 14.346 1.00 81.06 95 ARG A N 1
ATOM 780 C CA . ARG A 1 95 ? -22.862 -6.491 14.255 1.00 81.06 95 ARG A CA 1
ATOM 781 C C . ARG A 1 95 ? -24.128 -5.624 14.234 1.00 81.06 95 ARG A C 1
ATOM 783 O O . ARG A 1 95 ? -25.185 -6.099 13.848 1.00 81.06 95 ARG A O 1
ATOM 790 N N . ASN A 1 96 ? -24.032 -4.378 14.691 1.00 81.94 96 ASN A N 1
ATOM 791 C CA . ASN A 1 96 ? -25.128 -3.415 14.741 1.00 81.94 96 ASN A CA 1
ATOM 792 C C . ASN A 1 96 ? -25.180 -2.475 13.524 1.00 81.94 96 ASN A C 1
ATOM 794 O O . ASN A 1 96 ? -25.949 -1.513 13.552 1.00 81.94 96 ASN A O 1
ATOM 798 N N . VAL A 1 97 ? -24.376 -2.711 12.481 1.00 80.69 97 VAL A N 1
ATOM 799 C CA . VAL A 1 97 ? -24.502 -1.969 11.221 1.00 80.69 97 VAL A CA 1
ATOM 800 C C . VAL A 1 97 ? -25.857 -2.282 10.594 1.00 80.69 97 VAL A C 1
ATOM 802 O O . VAL A 1 97 ? -26.210 -3.440 10.386 1.00 80.69 97 VAL A O 1
ATOM 805 N N . ARG A 1 98 ? -26.623 -1.230 10.303 1.00 79.69 98 ARG A N 1
ATOM 806 C CA . ARG A 1 98 ? -27.854 -1.313 9.517 1.00 79.69 98 ARG A CA 1
ATOM 807 C C . ARG A 1 98 ? -27.541 -0.869 8.098 1.00 79.69 98 ARG A C 1
ATOM 809 O O . ARG A 1 98 ? -26.905 0.168 7.916 1.00 79.69 98 ARG A O 1
ATOM 816 N N . PHE A 1 99 ? -27.983 -1.647 7.115 1.00 75.94 99 PHE A N 1
ATOM 817 C CA . PHE A 1 99 ? -27.954 -1.212 5.726 1.00 75.94 99 PHE A CA 1
ATOM 818 C C . PHE A 1 99 ? -28.868 0.002 5.586 1.00 75.94 99 PHE A C 1
ATOM 820 O O . PHE A 1 99 ? -29.994 -0.003 6.080 1.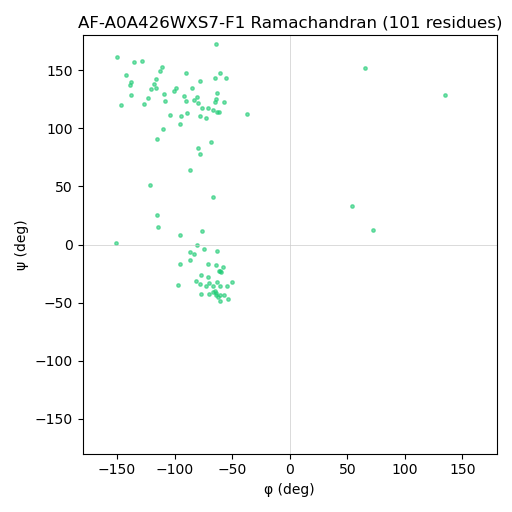00 75.94 99 PHE A O 1
ATOM 827 N N . VAL A 1 100 ? -28.356 1.061 4.967 1.00 79.31 100 VAL A N 1
ATOM 828 C CA . VAL A 1 100 ? -29.200 2.176 4.548 1.00 79.31 100 VAL A CA 1
ATOM 829 C C . VAL A 1 100 ? -29.916 1.686 3.300 1.00 79.31 100 VAL A C 1
ATOM 831 O O . VAL A 1 100 ? -29.253 1.328 2.328 1.00 79.31 100 VAL A O 1
ATOM 834 N N . GLU A 1 101 ? -31.243 1.592 3.350 1.00 77.44 101 GLU A N 1
ATOM 835 C CA . GLU A 1 101 ? -32.034 1.285 2.160 1.00 77.44 101 GLU A CA 1
ATOM 836 C C . GLU A 1 101 ? -31.724 2.341 1.093 1.00 77.44 101 GLU A C 1
ATOM 838 O O . GLU A 1 101 ? -31.823 3.545 1.341 1.00 77.44 101 GLU A O 1
ATOM 843 N N . THR A 1 102 ? -31.270 1.888 -0.074 1.00 70.62 102 THR A N 1
ATOM 844 C CA . THR A 1 102 ? -31.072 2.743 -1.245 1.00 70.62 102 THR A CA 1
ATOM 845 C C . THR A 1 102 ? -32.412 3.345 -1.642 1.00 70.62 102 THR A C 1
ATOM 847 O O . THR A 1 102 ? -33.324 2.610 -2.018 1.00 70.62 102 THR A O 1
ATOM 850 N N . SER A 1 103 ? -32.509 4.669 -1.504 1.00 52.41 103 SER A N 1
ATOM 851 C CA . SER A 1 103 ? -33.571 5.502 -2.081 1.00 52.41 103 SER A CA 1
ATOM 852 C C . SER A 1 103 ? -33.529 5.486 -3.603 1.00 52.41 103 SER A C 1
ATOM 854 O O . SER A 1 103 ? -32.402 5.452 -4.149 1.00 52.41 103 SER A O 1
#

Sequence (103 aa):
MRDAWPNARVRKNISLIRTYHGFKGDKQGALEFLKLVFRALCLCWDRQTQDLHVDWILFRGRSLVPASCEVVNDNIDSFYPSSHYPIFAEFMLPRNVRFVETS

pLDDT: mean 70.01, std 12.22, range [45.69, 89.94]

Radius of gyration: 17.84 Å; Cα contacts (8 Å, |Δi|>4): 123; chains: 1; bounding box: 56×19×40 Å

Secondary structure (DSSP, 8-state):
-EESGGG-S---------BTT--TTTT--HHHHHHHHHHHHHHTT-HHHHGGGB---EE--TT-EEEEEEE----BTTBBS-SSB-EEEEEEPPTTPPPPP--

Foldseek 3Di:
DDWCVVQAPDLPCPPQPAAPVGDVPPPPPPVVVVVSVVCNVVVVVDPVVSQVQADTDDDDDPQKDFPHKHWPPDQDPNHDHDSHTYIDTHIDDDPPDDDDPDD

InterPro domains:
  IPR036691 Endonuclease/exonuclease/phosphatase superfamily [G3DSA:3.60.10.10] (1-91)
  IPR036691 Endonuclease/exonuclease/phosphatase superfamily [SSF56219] (44-95)

Organism: Ensete ventricosum (NCBI:txid4639)

Mean predicted aligned error: 11.31 Å

Solvent-accessible surface area (backbone atoms only — not comparable to full-atom values): 6510 Å² total; per-residue (Å²): 127,45,66,45,67,87,61,31,78,52,79,76,79,66,73,87,79,42,26,70,81,49,54,103,40,94,82,51,54,75,67,54,50,50,51,46,53,50,43,45,62,50,43,74,69,36,73,73,65,58,60,72,38,59,53,84,52,75,48,82,58,93,70,60,44,73,73,44,28,38,54,59,73,66,62,58,96,78,27,25,82,45,86,41,41,47,62,50,72,43,66,48,76,53,93,83,68,72,85,78,80,84,126

=== Feature glossary ===
Reading guide. The protein is described through the following features:

Foldseek 3Di. A 3Di character summarizes, for each residue, the relative orientation of the Cα frame of its nearest spatial neighbor. Because it encodes fold topology rather than chemistry, 3Di alignments detect remote structural similarity that sequence alignment misses.

Contact-map, Ramachandran, and PAE plots. Plot images: a contact map (which residues are close in 3D, as an N×N binary image), a Ramachandran scatter (backbone torsion angles, revealing secondary-structure composition at a glance), and — for AlphaFold structures — a PAE heatmap (pairwise prediction confidence).

Radius of gyration, Cα contacts, bounding box. Radius of gyration (Rg) is the root-mean-square distance of Cα atoms from their centroid — a single number for overall size and compactness. A globular domain of N residues has Rg ≈ 2.2·N^0.38 Å; an extended or disordered chain has a much larger Rg. The Cα contact count is the number o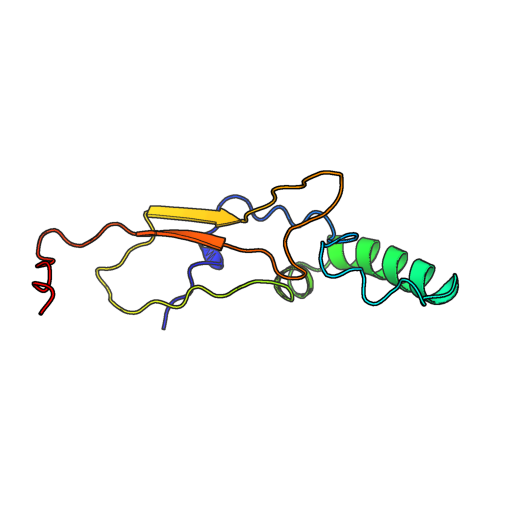f residue pairs whose Cα atoms are within 8 Å and are more than four positions apart in sequence — a standard proxy for tertiary packing density. The bounding box is the smallest axis-aligned box enclosing all Cα atoms.

Secondary structure (8-state, DSSP). Eight-state secondary structure (DSSP): H is the canonical α-helix, G the tighter 3₁₀-helix, I the wider π-helix; E/B are β-structure, T and S are turns and bends, and '-' is everything else. DSSP derives these from the pattern of main-chain N–H···O=C hydrogen bonds, not from the sequence.

B-factor. B-factor (Debye–Waller factor) reflects atomic displacement in the crystal lattice. It is an experimental observable (units Å²), not a prediction; low values mean the atom is pinned down, high values mean it moves or is heterogeneous across the crystal.

pLDDT. pLDDT is the predicted lDDT-Cα score: AlphaFold's confidence that the local environment of each residue (all inter-atomic distances within 15 Å) is correctly placed. It is a per-residue number between 0 and 100, with higher meaning more reliable.

Nearest PDB structures. Nearest PDB neighbors are the top structural matches found by Foldseek when searching this structure against the entire Protein Data Bank. Each hit reports a TM-score (0 to 1; >0.5 almost always implies the same fold) and an E-value. These are *structural* homologs — they may share no detectable sequence similarity.

Solvent-accessible surface area. Accessible surface area quantifies burial. A residue with SASA near zero is packed into the hydrophobic core; one with SASA >100 Å² sits on the surface. Computed here via the Shrake–Rupley numerical algorithm with a 1.4 Å probe.

Rendered structure images. Structure images are PyMOL renders from six orthogonal camera directions. Cartoon representation draws helices as coils and strands as arrows; sticks shows the backbone as bonds; surface shows the solvent-excluded envelope. Rainbow coloring maps sequence position to hue (blue→red, N→C); chain coloring assigns a distinct color per polypeptide.

Backbone torsions (φ/ψ). φ (phi) and ψ (psi) are the two rotatable backbone dihedrals per residue: φ is the C(i-1)–N–Cα–C torsion, ψ is the N–Cα–C–N(i+1) torsion, both in degrees on (−180°, 180°]. α-helical residues cluster near (−60°, −45°); β-strand residues near (−120°, +130°). A Ramachandran plot is simply a scatter of (φ, ψ) for every residue.

Predicted aligned error. Predicted Aligned Error (PAE) is an AlphaFold confidence matrix: entry (i, j) is the expected error in the position of residue j, in ångströms, when the prediction is superimpose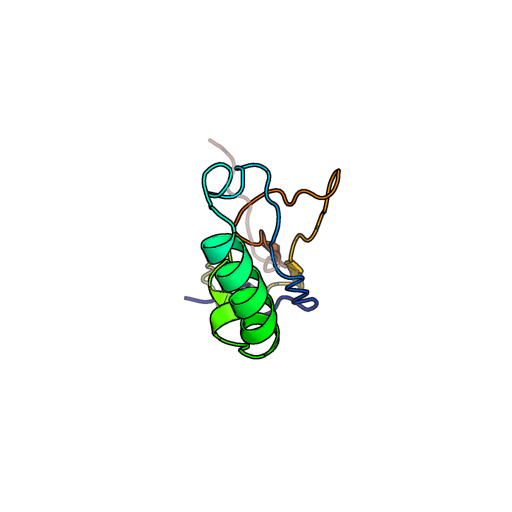d on the true structure at residue i. Low PAE within a block of residues means that block is internally rigid and well-predicted; high PAE between two blocks means their relative placement is uncertain even if each block individually is confident.

mmCIF coordinates. Structure coordinates are given as an mmCIF _atom_site loop: one row per atom with element, residue name, chain id, sequence number, and x/y/z position in Å. Only the four main-chain atoms per residue are included here; side chains are omitted to keep the record compact.

InterPro / GO / CATH / organism. Database cross-references. InterPro integrates a dozen domain/family signature databases into unified entries with residue-range hits. GO terms attach function/process/location labels with evidence codes. CATH codes position the fold in a four-level structural taxonomy. Organism is the NCBI-taxonomy species name.

Secondary structure (3-state, P-SEA). SS3 is a coarse helix/strand/coil call (letters a/b/c) made by the P-SEA algorithm from inter-Cα distances and dihedrals. It is less detailed than DSSP but needs only Cα positions.

Sequence. Sequence gives the chain of amino acids in standard one-letter code (A=alanine, C=cysteine, …, Y=tyrosine), read N→C. It is the only feature that is directly encoded by the gene; all structural features are derived from the folded form of this sequence.